Protein AF-A0A8S3IWM6-F1 (afdb_monomer_lite)

InterPro domains:
  IPR039894 tRNA pseudouridine synthase Pus10-like [PTHR21568] (2-92)
  IPR048741 Pus10-like, C-terminal [PF21238] (5-91)

Structure (mmCIF, N/CA/C/O backbone):
data_AF-A0A8S3IWM6-F1
#
_entry.id   AF-A0A8S3IWM6-F1
#
loop_
_atom_site.group_PDB
_atom_site.id
_atom_site.type_symbol
_atom_site.label_atom_id
_atom_site.label_alt_id
_atom_site.label_comp_id
_atom_site.label_asym_id
_atom_site.label_entity_id
_atom_site.label_seq_id
_atom_site.pdbx_PDB_ins_code
_atom_site.Cartn_x
_atom_site.Cartn_y
_atom_site.Cartn_z
_atom_site.occupancy
_atom_site.B_iso_or_equiv
_atom_site.auth_seq_id
_atom_site.auth_comp_id
_atom_site.auth_asym_id
_atom_site.auth_atom_id
_atom_site.pdbx_PDB_model_num
ATOM 1 N N . MET A 1 1 ? -16.651 7.586 10.004 1.00 80.81 1 MET A N 1
ATOM 2 C CA . MET A 1 1 ? -15.351 7.777 10.682 1.00 80.81 1 MET A CA 1
ATOM 3 C C . MET A 1 1 ? -14.317 6.950 9.954 1.00 80.81 1 MET A C 1
ATOM 5 O O . MET A 1 1 ? -14.599 5.788 9.674 1.00 80.81 1 MET A O 1
ATOM 9 N N . HIS A 1 2 ? -13.196 7.563 9.587 1.00 89.44 2 HIS A N 1
ATOM 10 C CA . HIS A 1 2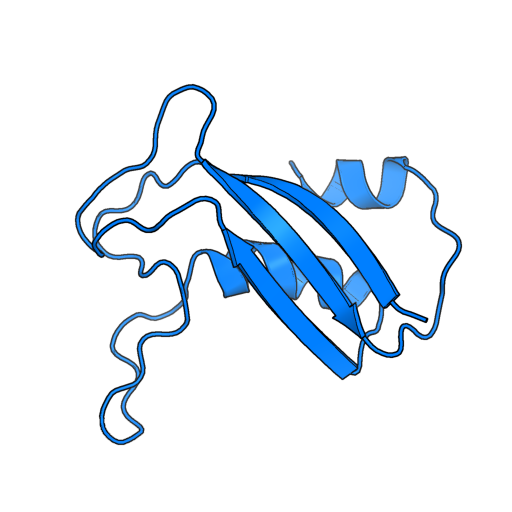 ? -12.124 6.936 8.813 1.00 89.44 2 HIS A CA 1
ATOM 11 C C . HIS A 1 2 ? -10.822 7.042 9.607 1.00 89.44 2 HIS A C 1
ATOM 13 O O . HIS A 1 2 ? -10.641 8.009 10.347 1.00 89.44 2 HIS A O 1
ATOM 19 N N . ILE A 1 3 ? -9.939 6.060 9.450 1.00 92.19 3 ILE A N 1
ATOM 20 C CA . ILE A 1 3 ? -8.577 6.106 9.991 1.00 92.19 3 ILE A CA 1
ATOM 21 C C . ILE A 1 3 ? -7.632 6.355 8.829 1.00 92.19 3 ILE A C 1
ATOM 23 O O . ILE A 1 3 ? -7.718 5.679 7.805 1.00 92.19 3 ILE A O 1
ATOM 27 N N . LEU A 1 4 ? -6.738 7.323 8.996 1.00 94.38 4 LEU A N 1
ATOM 28 C CA . LEU A 1 4 ? -5.712 7.645 8.017 1.00 94.38 4 LEU A CA 1
ATOM 29 C C . LEU A 1 4 ? -4.370 7.148 8.536 1.00 94.38 4 LEU A C 1
ATOM 31 O O . LEU A 1 4 ? -3.910 7.587 9.587 1.00 94.38 4 LEU A O 1
ATOM 35 N N . LEU A 1 5 ? -3.741 6.258 7.779 1.00 94.00 5 LEU A N 1
ATOM 36 C CA . LEU A 1 5 ? -2.354 5.883 7.989 1.00 94.00 5 LEU A CA 1
ATOM 37 C C . LEU A 1 5 ? -1.490 6.622 6.976 1.00 94.00 5 LEU A C 1
ATOM 39 O O . LEU A 1 5 ? -1.728 6.513 5.777 1.00 94.00 5 LEU A O 1
ATOM 43 N N . LEU A 1 6 ? -0.475 7.334 7.450 1.00 95.94 6 LEU A N 1
ATOM 44 C CA . LEU A 1 6 ? 0.464 8.060 6.605 1.00 95.94 6 LEU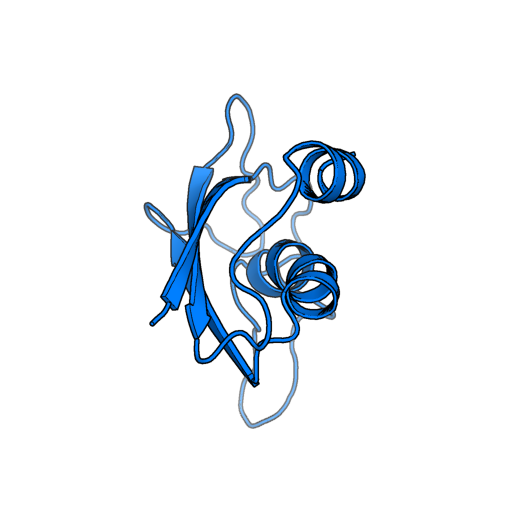 A CA 1
ATOM 45 C C . LEU A 1 6 ? 1.841 7.411 6.695 1.00 95.94 6 LEU A C 1
ATOM 47 O O . LEU A 1 6 ? 2.252 6.958 7.761 1.00 95.94 6 LEU A O 1
ATOM 51 N N . GLY A 1 7 ? 2.571 7.400 5.585 1.00 96.44 7 GLY A N 1
ATOM 52 C CA . GLY A 1 7 ? 3.909 6.828 5.559 1.00 96.44 7 GLY A CA 1
ATOM 53 C C . GLY A 1 7 ? 4.676 7.157 4.290 1.00 96.44 7 GLY A C 1
ATOM 54 O O . GLY A 1 7 ? 4.256 7.971 3.463 1.00 96.44 7 GLY A O 1
ATOM 55 N N . ARG A 1 8 ? 5.831 6.509 4.138 1.00 98.00 8 ARG A N 1
ATOM 56 C CA . ARG A 1 8 ? 6.617 6.520 2.903 1.00 98.00 8 ARG A CA 1
ATOM 57 C C . ARG A 1 8 ? 6.970 5.090 2.531 1.00 98.00 8 ARG A C 1
ATOM 59 O O . ARG A 1 8 ? 7.255 4.296 3.419 1.00 98.00 8 ARG A O 1
ATOM 66 N N . TYR A 1 9 ? 6.961 4.769 1.241 1.00 98.06 9 TYR A N 1
ATOM 67 C CA . TYR A 1 9 ? 7.373 3.450 0.767 1.00 98.06 9 TYR A CA 1
ATOM 68 C C . TYR A 1 9 ? 8.617 3.533 -0.111 1.00 98.06 9 TYR A C 1
ATOM 70 O O . TYR A 1 9 ? 8.768 4.442 -0.935 1.00 98.06 9 TYR A O 1
ATOM 78 N N . ASN A 1 10 ? 9.488 2.539 0.032 1.00 98.25 10 ASN A N 1
ATOM 79 C CA . ASN A 1 10 ? 10.510 2.232 -0.951 1.00 98.25 10 ASN A CA 1
ATOM 80 C C . ASN A 1 10 ? 10.054 1.051 -1.801 1.00 98.25 10 ASN A C 1
ATOM 82 O O . ASN A 1 10 ? 9.474 0.088 -1.308 1.00 98.25 10 ASN A O 1
ATOM 86 N N . LYS A 1 11 ? 10.338 1.126 -3.096 1.00 98.31 11 LYS A N 1
ATOM 87 C CA . LYS A 1 11 ? 10.044 0.070 -4.058 1.00 98.31 11 LYS A CA 1
ATOM 88 C C . LYS A 1 11 ? 11.359 -0.399 -4.658 1.00 98.31 11 LYS A C 1
ATOM 90 O O . LYS A 1 11 ? 11.963 0.311 -5.460 1.00 98.31 11 LYS A O 1
ATOM 95 N N . TYR A 1 12 ? 11.796 -1.591 -4.264 1.00 97.81 12 TYR A N 1
ATOM 96 C CA . TYR A 1 12 ? 13.049 -2.186 -4.742 1.00 97.81 12 TYR A CA 1
ATOM 97 C C . TYR A 1 12 ? 12.853 -3.094 -5.963 1.00 97.81 12 TYR A C 1
ATOM 99 O O . TYR A 1 12 ? 13.785 -3.269 -6.749 1.00 97.81 12 TYR A O 1
ATOM 107 N N . SER A 1 13 ? 11.644 -3.633 -6.143 1.00 97.81 13 SER A N 1
ATOM 108 C CA . SER A 1 13 ? 11.280 -4.472 -7.289 1.00 97.81 13 SER A CA 1
ATOM 109 C C . SER A 1 13 ? 11.080 -3.647 -8.567 1.00 97.81 13 SER A C 1
ATOM 111 O O . SER A 1 13 ? 10.622 -2.508 -8.509 1.00 97.81 13 SER A O 1
ATOM 113 N N . ARG A 1 14 ? 11.391 -4.251 -9.722 1.00 97.50 14 ARG A N 1
ATOM 114 C CA . ARG A 1 14 ? 11.091 -3.739 -11.074 1.00 97.50 14 ARG A CA 1
ATOM 115 C C . ARG A 1 14 ? 9.959 -4.514 -11.771 1.00 97.50 14 ARG A C 1
ATOM 117 O O . ARG A 1 14 ? 9.781 -4.413 -12.977 1.00 97.50 14 ARG A O 1
ATOM 124 N N . THR A 1 15 ? 9.224 -5.331 -11.026 1.00 96.69 15 THR A N 1
ATOM 125 C CA . THR A 1 15 ? 8.095 -6.133 -11.533 1.00 96.69 15 THR A CA 1
ATOM 126 C C . THR A 1 15 ? 6.818 -5.915 -10.716 1.00 96.69 15 THR A C 1
ATOM 128 O O . THR A 1 15 ? 5.812 -6.593 -10.918 1.00 96.69 15 THR A O 1
ATOM 131 N N . LEU A 1 16 ? 6.849 -4.953 -9.787 1.00 97.81 16 LEU A N 1
ATOM 132 C CA . LEU A 1 16 ? 5.767 -4.647 -8.856 1.00 97.81 16 LEU A CA 1
ATOM 133 C C . LEU A 1 16 ? 5.018 -3.390 -9.311 1.00 97.81 16 LEU A C 1
ATOM 135 O O . LEU A 1 16 ? 5.620 -2.325 -9.449 1.00 97.81 16 LEU A O 1
ATOM 139 N N . SER A 1 17 ? 3.708 -3.481 -9.523 1.00 98.00 17 SER A N 1
ATOM 140 C CA . SER A 1 17 ? 2.887 -2.300 -9.808 1.00 98.00 17 SER A CA 1
ATOM 141 C C . SER A 1 17 ? 2.596 -1.500 -8.535 1.00 98.00 17 SER A C 1
ATOM 143 O O . SER A 1 17 ? 2.624 -2.028 -7.426 1.00 98.00 17 SER A O 1
ATOM 145 N N . GLN A 1 18 ? 2.311 -0.202 -8.672 1.00 98.25 18 GLN A N 1
ATOM 146 C CA . GLN A 1 18 ? 1.967 0.626 -7.511 1.00 98.25 18 GLN A CA 1
ATOM 147 C C . GLN A 1 18 ? 0.595 0.248 -6.922 1.00 98.25 18 GLN A C 1
ATOM 149 O O . GLN A 1 18 ? 0.454 0.122 -5.713 1.00 98.25 18 GLN A O 1
ATOM 154 N N . THR A 1 19 ? -0.393 0.024 -7.785 1.00 97.88 19 THR A N 1
ATOM 155 C CA . THR A 1 19 ? -1.761 -0.401 -7.440 1.00 97.88 19 THR A CA 1
ATOM 156 C C . THR A 1 19 ? -2.066 -1.732 -8.139 1.00 97.88 19 THR A C 1
ATOM 158 O O . THR A 1 19 ? -1.318 -2.087 -9.067 1.00 97.88 19 THR A O 1
ATOM 161 N N . PRO A 1 20 ? -3.110 -2.490 -7.747 1.00 97.44 20 PRO A N 1
ATOM 162 C CA . PRO A 1 20 ? -3.453 -3.756 -8.390 1.00 97.44 20 PRO A CA 1
ATOM 163 C C . PRO A 1 20 ? -3.555 -3.605 -9.910 1.00 97.44 20 PRO A C 1
ATOM 165 O O . PRO A 1 20 ? -4.312 -2.778 -10.421 1.00 97.44 20 PRO A O 1
ATOM 168 N N . TRP A 1 21 ? -2.756 -4.382 -10.644 1.00 96.44 21 TRP A N 1
ATOM 169 C CA . TRP A 1 21 ? -2.704 -4.293 -12.100 1.00 96.44 21 TRP A CA 1
ATOM 170 C C . TRP A 1 21 ? -3.554 -5.396 -12.725 1.00 96.44 21 TRP A C 1
ATOM 172 O O . TRP A 1 21 ? -3.126 -6.547 -12.826 1.00 96.44 21 TRP A O 1
ATOM 182 N N . ILE A 1 22 ? -4.780 -5.039 -13.106 1.00 96.56 22 ILE A N 1
ATOM 183 C CA . ILE A 1 22 ? -5.780 -5.950 -13.671 1.00 96.56 22 ILE A CA 1
ATOM 184 C C . ILE A 1 22 ? -6.209 -5.400 -15.033 1.00 96.56 22 ILE A C 1
ATOM 186 O O . ILE A 1 22 ? -6.638 -4.253 -15.127 1.00 96.56 22 ILE A O 1
ATOM 190 N N . ILE A 1 23 ? -6.078 -6.215 -16.080 1.00 95.50 23 ILE A N 1
ATOM 191 C CA . ILE A 1 23 ? -6.512 -5.898 -17.449 1.00 95.50 23 ILE A CA 1
ATOM 192 C C . ILE A 1 23 ? -7.443 -7.021 -17.890 1.00 95.50 23 ILE A C 1
ATOM 194 O O . ILE A 1 23 ? -7.045 -8.184 -17.838 1.00 95.50 23 ILE A O 1
ATOM 198 N N . ASP A 1 24 ? -8.671 -6.682 -18.281 1.00 95.38 24 ASP A N 1
ATOM 199 C CA . ASP A 1 24 ? -9.701 -7.642 -18.707 1.00 95.38 24 ASP A CA 1
ATOM 200 C C . ASP A 1 24 ? -9.919 -8.784 -17.696 1.00 95.38 24 ASP A C 1
ATOM 202 O O . ASP A 1 24 ? -10.039 -9.955 -18.045 1.00 95.38 24 ASP A O 1
ATOM 206 N N . GLY A 1 25 ? -9.896 -8.449 -16.401 1.00 93.94 25 GLY A N 1
ATOM 207 C CA . GLY A 1 25 ? -10.026 -9.415 -15.303 1.00 93.94 25 GLY A CA 1
ATOM 208 C C . GLY A 1 25 ? -8.777 -10.266 -15.044 1.00 93.94 25 GLY A C 1
ATOM 209 O O . GLY A 1 25 ? -8.717 -10.971 -14.039 1.00 93.94 25 GLY A O 1
ATOM 210 N N . VAL A 1 26 ? -7.748 -10.171 -15.890 1.00 94.94 26 VAL A N 1
ATOM 211 C CA . VAL A 1 26 ? -6.488 -10.896 -15.728 1.00 94.94 26 VAL A CA 1
ATOM 212 C C . VAL A 1 26 ? -5.488 -10.040 -14.967 1.00 94.94 26 VAL A C 1
ATOM 214 O O . VAL A 1 26 ? -5.093 -8.950 -15.394 1.00 94.94 26 VAL A O 1
ATOM 217 N N . ARG A 1 27 ? -5.037 -10.572 -13.835 1.00 94.75 27 ARG A N 1
ATOM 218 C CA . ARG A 1 27 ? -4.004 -9.962 -13.006 1.00 94.75 27 ARG A CA 1
ATOM 219 C C . ARG A 1 27 ? -2.637 -10.053 -13.698 1.00 94.75 27 ARG A C 1
ATOM 221 O O . ARG A 1 27 ? -2.250 -11.118 -14.168 1.00 94.75 27 ARG A O 1
ATOM 228 N N . LYS A 1 28 ? -1.922 -8.927 -13.786 1.00 94.31 28 LYS A N 1
ATOM 229 C CA . LYS A 1 28 ? -0.624 -8.803 -14.482 1.00 94.31 28 LYS A CA 1
ATOM 230 C C . LYS A 1 28 ? 0.587 -8.773 -13.547 1.00 94.31 28 LYS A C 1
ATOM 232 O O . LYS A 1 28 ? 1.705 -8.962 -14.008 1.00 94.31 28 LYS A O 1
ATOM 237 N N . SER A 1 29 ? 0.373 -8.540 -12.254 1.00 92.38 29 SER A N 1
ATOM 238 C CA . SER A 1 29 ? 1.400 -8.633 -11.210 1.00 92.38 29 SER A CA 1
ATOM 239 C C . SER A 1 29 ? 0.810 -9.328 -9.988 1.00 92.38 29 SER A C 1
ATOM 241 O O . SER A 1 29 ? -0.334 -9.046 -9.620 1.00 92.38 29 SER A O 1
ATOM 243 N N . ASP A 1 30 ? 1.572 -10.223 -9.360 1.00 93.25 30 ASP A N 1
ATOM 244 C CA . ASP A 1 30 ? 1.112 -11.044 -8.229 1.00 93.25 30 ASP A CA 1
ATOM 245 C C . ASP A 1 30 ? 0.591 -10.203 -7.058 1.00 93.25 30 ASP A C 1
ATOM 247 O O . ASP A 1 30 ? -0.333 -10.605 -6.356 1.00 93.25 30 ASP A O 1
ATOM 251 N N . THR A 1 31 ? 1.151 -9.008 -6.871 1.00 97.06 31 THR A N 1
ATOM 252 C CA . THR A 1 31 ? 0.780 -8.055 -5.821 1.00 97.06 31 THR A CA 1
ATOM 253 C C . THR A 1 31 ? 1.055 -6.621 -6.282 1.00 97.06 31 THR A C 1
ATOM 255 O O . THR A 1 31 ? 1.454 -6.387 -7.424 1.00 97.06 31 THR A O 1
ATOM 258 N N . SER A 1 32 ? 0.820 -5.646 -5.415 1.00 98.19 32 SER A N 1
ATOM 259 C CA . SER A 1 32 ? 1.100 -4.233 -5.655 1.00 98.19 32 SER A CA 1
ATOM 260 C C . SER A 1 32 ? 1.652 -3.562 -4.400 1.00 98.19 32 SER A C 1
ATOM 262 O O . SER A 1 32 ? 1.542 -4.100 -3.300 1.00 98.19 32 SER A O 1
ATOM 264 N N . VAL A 1 33 ? 2.258 -2.381 -4.551 1.00 98.19 33 VAL A N 1
ATOM 265 C CA . VAL A 1 33 ? 2.706 -1.567 -3.406 1.00 98.19 33 VAL A CA 1
ATOM 266 C C . VAL A 1 33 ? 1.541 -1.296 -2.448 1.00 98.19 33 VAL A C 1
ATOM 268 O O . VAL A 1 33 ? 1.691 -1.476 -1.243 1.00 98.19 33 VAL A O 1
ATOM 271 N N . GLU A 1 34 ? 0.380 -0.923 -2.988 1.00 98.00 34 GLU A N 1
ATOM 272 C CA . GLU A 1 34 ? -0.862 -0.741 -2.237 1.00 98.00 34 GLU A CA 1
ATOM 273 C C . GLU A 1 34 ? -1.208 -1.970 -1.392 1.00 98.00 34 GLU A C 1
ATOM 275 O O . GLU A 1 34 ? -1.374 -1.849 -0.181 1.00 98.00 34 GLU A O 1
ATOM 280 N N . GLU A 1 35 ? -1.269 -3.158 -1.994 1.00 96.69 35 GLU A N 1
ATOM 281 C CA . GLU A 1 35 ? -1.658 -4.377 -1.278 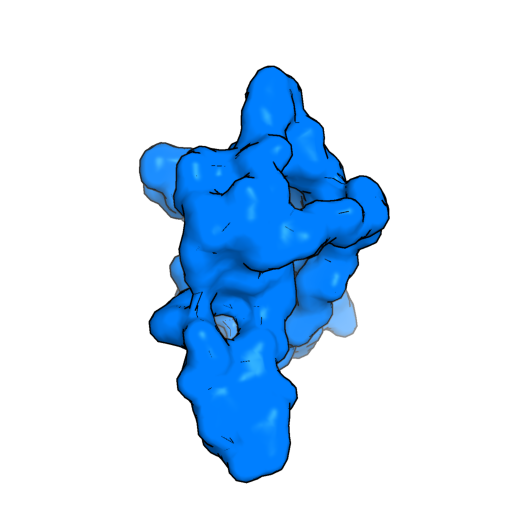1.00 96.69 35 GLU A CA 1
ATOM 282 C C . GLU A 1 35 ? -0.627 -4.793 -0.227 1.00 96.69 35 GLU A C 1
ATOM 284 O O . GLU A 1 35 ? -1.005 -5.187 0.877 1.00 96.69 35 GLU A O 1
ATOM 289 N N . LEU A 1 36 ? 0.667 -4.676 -0.537 1.00 96.56 36 LEU A N 1
ATOM 290 C CA . LEU A 1 36 ? 1.740 -4.999 0.406 1.00 96.56 36 LEU A CA 1
ATOM 291 C C . LEU A 1 36 ? 1.701 -4.111 1.654 1.00 96.56 36 LEU A C 1
ATOM 293 O O . LEU A 1 36 ? 2.019 -4.581 2.742 1.00 96.56 36 LEU A O 1
ATOM 297 N N . ILE A 1 37 ? 1.286 -2.853 1.510 1.00 96.19 37 ILE A N 1
ATOM 298 C CA . ILE A 1 37 ? 1.162 -1.910 2.624 1.00 96.19 37 ILE A CA 1
ATOM 299 C C . ILE A 1 37 ? -0.180 -2.084 3.342 1.00 96.19 37 ILE A C 1
ATOM 301 O O . ILE A 1 37 ? -0.234 -2.175 4.568 1.00 96.19 37 ILE A O 1
ATOM 305 N N . ALA A 1 38 ? -1.283 -2.102 2.597 1.00 95.44 38 ALA A N 1
ATOM 306 C CA . ALA A 1 38 ? -2.614 -1.995 3.171 1.00 95.44 38 ALA A CA 1
ATOM 307 C C . ALA A 1 38 ? -3.127 -3.322 3.735 1.00 95.44 38 ALA A C 1
ATOM 309 O O . ALA A 1 38 ? -3.789 -3.304 4.769 1.00 95.44 38 ALA A O 1
ATOM 310 N N . LEU A 1 39 ? -2.839 -4.475 3.117 1.00 92.88 39 LEU A N 1
ATOM 311 C CA . LEU A 1 39 ? -3.426 -5.754 3.543 1.00 92.88 39 LEU A CA 1
ATOM 312 C C . LEU A 1 39 ? -3.012 -6.198 4.957 1.00 92.88 39 LEU A C 1
ATOM 314 O O . LEU A 1 39 ? -3.903 -6.621 5.702 1.00 92.88 39 LEU A O 1
ATOM 318 N N . PRO A 1 40 ? -1.733 -6.107 5.381 1.00 91.69 40 PRO A N 1
ATOM 319 C CA . PRO A 1 40 ? -1.347 -6.443 6.754 1.00 91.69 40 PRO A CA 1
ATOM 320 C C . PRO A 1 40 ? -2.069 -5.567 7.783 1.00 91.69 40 PRO A C 1
ATOM 322 O O . PRO A 1 40 ? -2.548 -6.051 8.806 1.00 91.69 40 PRO A O 1
ATOM 325 N N . ILE A 1 41 ? -2.218 -4.284 7.465 1.00 91.81 41 ILE A N 1
ATOM 326 C CA . ILE A 1 41 ? -2.805 -3.284 8.355 1.00 91.81 41 ILE A CA 1
ATOM 327 C C . ILE A 1 41 ? -4.325 -3.390 8.364 1.00 91.81 41 ILE A C 1
ATOM 329 O O . ILE A 1 41 ? -4.949 -3.216 9.404 1.00 91.81 41 ILE A O 1
ATOM 333 N N . ASN A 1 42 ? -4.937 -3.766 7.243 1.00 89.69 42 ASN A N 1
ATOM 334 C CA . ASN A 1 42 ? -6.374 -3.968 7.166 1.00 89.69 42 ASN A CA 1
ATOM 335 C C . ASN A 1 42 ? -6.844 -5.086 8.112 1.00 89.69 42 ASN A C 1
ATOM 337 O O . ASN A 1 42 ? -7.944 -5.005 8.654 1.00 89.69 42 ASN A O 1
ATOM 341 N N . LYS A 1 43 ? -5.997 -6.097 8.365 1.00 85.69 43 LYS A N 1
ATOM 342 C CA . LYS A 1 43 ? -6.258 -7.140 9.372 1.00 85.69 43 LYS A CA 1
ATOM 343 C C . LYS A 1 43 ? -6.249 -6.581 10.797 1.00 85.69 43 LYS A C 1
ATOM 345 O O . LYS A 1 43 ? -7.113 -6.947 11.582 1.00 85.69 43 LYS A O 1
ATOM 350 N N . LEU A 1 44 ? -5.318 -5.677 11.112 1.00 89.00 44 LEU A N 1
ATOM 351 C CA . LEU A 1 44 ? -5.252 -5.004 12.415 1.00 89.00 44 LEU A CA 1
ATOM 352 C C . LEU A 1 44 ? -6.426 -4.033 12.604 1.00 89.00 44 LEU A C 1
ATOM 354 O O . LEU A 1 44 ? -7.082 -4.017 13.644 1.00 89.00 44 LEU A O 1
ATOM 358 N N . VAL A 1 45 ? -6.713 -3.224 11.583 1.00 88.38 45 VAL A N 1
ATOM 359 C CA . VAL A 1 45 ? -7.759 -2.198 11.637 1.00 88.38 45 VAL A CA 1
ATOM 360 C C . VAL A 1 45 ? -9.164 -2.805 11.537 1.00 88.38 45 VAL A 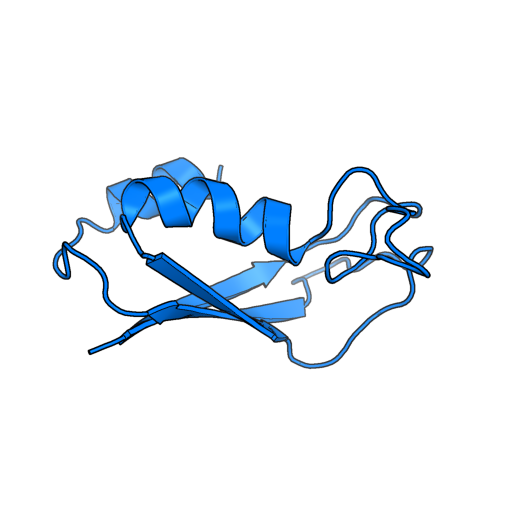C 1
ATOM 362 O O . VAL A 1 45 ? -10.131 -2.207 12.006 1.00 88.38 45 VAL A O 1
ATOM 365 N N . THR A 1 46 ? -9.274 -4.015 10.977 1.00 86.06 46 THR A N 1
ATOM 366 C CA . THR A 1 46 ? -10.541 -4.714 10.714 1.00 86.06 46 THR A CA 1
ATOM 367 C C . THR A 1 46 ? -11.512 -3.799 9.959 1.00 86.06 46 THR A C 1
ATOM 369 O O . THR A 1 46 ? -12.637 -3.536 10.389 1.00 86.06 46 THR A O 1
ATOM 372 N N . SER A 1 47 ? -11.046 -3.244 8.837 1.00 86.00 47 SER A N 1
ATOM 373 C CA . SER A 1 47 ? -11.851 -2.362 7.989 1.00 86.00 47 SER A CA 1
ATOM 374 C C . SER A 1 47 ? -12.440 -3.126 6.802 1.00 86.00 47 SER A C 1
ATOM 376 O O . SER A 1 47 ? -11.847 -4.084 6.299 1.00 86.00 47 SER A O 1
ATOM 378 N N . LYS A 1 48 ? -13.619 -2.703 6.330 1.00 82.50 48 LYS A N 1
ATOM 379 C CA . LYS A 1 48 ? -14.273 -3.335 5.171 1.00 82.50 48 LYS A CA 1
ATOM 380 C C . LYS A 1 48 ? -13.596 -2.977 3.853 1.00 82.50 48 LYS A C 1
ATOM 382 O O . LYS A 1 48 ? -13.591 -3.784 2.928 1.00 82.50 48 LYS A O 1
ATOM 387 N N . CYS A 1 49 ? -13.057 -1.767 3.756 1.00 89.19 49 CYS A N 1
ATOM 388 C CA . CYS A 1 49 ? -12.386 -1.279 2.564 1.00 89.19 49 CYS A CA 1
ATOM 389 C C . CYS A 1 49 ? -11.348 -0.215 2.915 1.00 89.19 49 CYS A C 1
ATOM 391 O O . CYS A 1 49 ? -11.475 0.502 3.911 1.00 89.19 49 CYS A O 1
ATOM 393 N N . HIS A 1 50 ? -10.337 -0.107 2.058 1.00 94.94 50 HIS A N 1
ATOM 394 C CA . HIS A 1 50 ? -9.323 0.931 2.135 1.00 94.94 50 HIS A CA 1
ATOM 395 C C . HIS A 1 50 ? -9.203 1.676 0.805 1.00 94.94 50 HIS A C 1
ATOM 397 O O . HIS A 1 50 ? -9.594 1.157 -0.240 1.00 94.94 50 HIS A O 1
ATOM 403 N N . VAL A 1 51 ? -8.669 2.894 0.857 1.00 96.62 51 VAL A N 1
ATOM 404 C CA . VAL A 1 51 ? -8.282 3.679 -0.318 1.00 96.62 51 VAL A CA 1
ATOM 405 C C . VAL A 1 51 ? -6.817 4.062 -0.180 1.00 96.62 51 VAL A C 1
ATOM 407 O O . VAL A 1 51 ? -6.434 4.693 0.805 1.00 96.62 51 VAL A O 1
ATOM 410 N N . PHE A 1 52 ? -6.001 3.679 -1.159 1.00 98.00 52 PHE A N 1
ATOM 411 C CA . PHE A 1 52 ? -4.594 4.054 -1.232 1.00 98.00 52 PHE A CA 1
ATOM 412 C C . PHE A 1 52 ? -4.411 5.336 -2.048 1.00 98.00 52 PHE A C 1
ATOM 414 O O . PHE A 1 52 ? -4.912 5.472 -3.164 1.00 98.00 52 PHE A O 1
ATOM 421 N N . LEU A 1 53 ? -3.672 6.285 -1.484 1.00 98.19 53 LEU A N 1
ATOM 422 C CA . LEU A 1 53 ? -3.365 7.584 -2.070 1.00 98.19 53 LEU A CA 1
ATOM 423 C C . LEU A 1 53 ? -1.854 7.786 -2.003 1.00 98.19 53 LEU A C 1
ATOM 425 O O . LEU A 1 53 ? -1.251 7.604 -0.950 1.00 98.19 53 LEU A O 1
ATOM 429 N N . SER A 1 54 ? -1.223 8.215 -3.090 1.00 97.88 54 SER A N 1
ATOM 430 C CA . SER A 1 54 ? 0.217 8.487 -3.108 1.00 97.88 54 SER A CA 1
ATOM 431 C C . SER A 1 54 ? 0.533 9.845 -3.714 1.00 97.88 54 SER A C 1
ATOM 433 O O . SER A 1 54 ? -0.160 10.329 -4.608 1.00 97.88 54 SER A O 1
ATOM 435 N N . SER A 1 55 ? 1.622 10.462 -3.250 1.00 97.88 55 SER A N 1
ATOM 436 C CA . SER A 1 55 ? 2.146 11.694 -3.847 1.00 97.88 55 SER A CA 1
ATOM 437 C C . SER A 1 55 ? 2.885 11.355 -5.146 1.00 97.88 55 SER A C 1
ATOM 439 O O . SER A 1 55 ? 4.103 11.158 -5.169 1.00 97.88 55 SER A O 1
ATOM 441 N N . GLY A 1 56 ? 2.114 11.183 -6.221 1.00 97.19 56 GLY A N 1
ATOM 442 C CA . GLY A 1 56 ? 2.578 10.737 -7.536 1.00 97.19 56 GLY A CA 1
ATOM 443 C C . GLY A 1 56 ? 2.618 9.214 -7.701 1.00 97.19 56 GLY A C 1
ATOM 444 O O . GLY A 1 56 ? 2.192 8.459 -6.824 1.00 97.19 56 GLY A O 1
ATOM 445 N N . ARG A 1 57 ? 3.140 8.768 -8.847 1.00 97.88 57 ARG A N 1
ATOM 446 C CA . ARG A 1 57 ? 3.208 7.363 -9.269 1.00 97.88 57 ARG A CA 1
ATOM 447 C C . ARG A 1 57 ? 4.507 7.069 -10.010 1.00 97.88 57 ARG A C 1
ATOM 449 O O . ARG A 1 57 ? 5.128 7.982 -10.548 1.00 97.88 57 ARG A O 1
ATOM 456 N N . GLU A 1 58 ? 4.923 5.809 -9.997 1.00 98.00 58 GLU A N 1
ATOM 457 C CA . GLU A 1 58 ? 6.012 5.288 -10.821 1.00 98.00 58 GLU A CA 1
ATOM 458 C C . GLU A 1 58 ? 5.550 4.106 -11.678 1.00 98.00 58 GLU A C 1
ATOM 460 O O . GLU A 1 58 ? 4.579 3.421 -11.336 1.00 98.00 58 GLU A O 1
ATOM 465 N N . ASP A 1 59 ? 6.274 3.861 -12.769 1.00 97.88 59 ASP A N 1
ATOM 466 C CA . ASP A 1 59 ? 6.060 2.703 -13.631 1.00 97.88 59 ASP A CA 1
ATOM 467 C C . ASP A 1 59 ? 6.470 1.398 -12.940 1.00 97.88 59 ASP A C 1
ATOM 469 O O . ASP A 1 59 ? 7.194 1.382 -11.938 1.00 97.88 59 ASP A O 1
ATOM 473 N N . VAL A 1 60 ? 5.993 0.272 -13.474 1.00 97.50 60 VAL A N 1
ATOM 474 C CA . VAL A 1 60 ? 6.203 -1.070 -12.901 1.00 97.50 60 VAL A CA 1
ATOM 475 C C . VAL A 1 60 ? 7.690 -1.405 -12.762 1.00 97.50 60 VAL A C 1
ATOM 477 O O . VAL A 1 60 ? 8.095 -1.965 -11.741 1.00 97.50 60 VAL A O 1
ATOM 480 N N . ASP A 1 61 ? 8.510 -0.986 -13.717 1.00 97.81 61 ASP A N 1
ATOM 481 C CA . ASP A 1 61 ? 9.948 -1.238 -13.776 1.00 97.81 61 ASP A CA 1
ATOM 482 C C . ASP A 1 61 ? 10.811 -0.159 -13.106 1.00 97.81 61 ASP A C 1
ATOM 484 O O . ASP A 1 61 ? 12.036 -0.305 -13.019 1.00 97.81 61 ASP A O 1
ATOM 488 N N . VAL A 1 62 ? 10.193 0.890 -12.557 1.00 98.38 62 VAL A N 1
ATOM 489 C CA . VAL A 1 62 ? 10.870 1.971 -11.833 1.00 98.38 62 VAL A CA 1
ATOM 490 C C . VAL A 1 62 ? 10.940 1.665 -10.336 1.00 98.38 62 VAL A C 1
ATOM 492 O O . VAL A 1 62 ? 9.968 1.227 -9.720 1.00 98.38 62 VAL A O 1
ATOM 495 N N . ARG A 1 63 ? 12.112 1.923 -9.740 1.00 98.44 63 ARG A N 1
ATOM 496 C CA . ARG A 1 63 ? 12.361 1.801 -8.294 1.00 98.44 63 ARG A CA 1
ATOM 497 C C . ARG A 1 63 ? 12.178 3.139 -7.589 1.00 98.44 63 ARG A C 1
ATOM 499 O O . ARG A 1 63 ? 12.591 4.172 -8.110 1.00 98.44 63 ARG A O 1
ATOM 506 N N . THR A 1 64 ? 11.696 3.085 -6.353 1.00 98.44 64 THR A N 1
ATOM 507 C CA . THR A 1 64 ? 11.561 4.243 -5.459 1.00 98.44 64 THR A CA 1
ATOM 508 C C . THR A 1 64 ? 12.513 4.067 -4.279 1.00 98.44 64 THR A C 1
ATOM 510 O O . THR A 1 64 ? 12.298 3.211 -3.423 1.00 98.44 64 THR A O 1
ATOM 513 N N . LEU A 1 65 ? 13.589 4.852 -4.238 1.00 97.94 65 LEU A N 1
ATOM 514 C CA . LEU A 1 65 ? 14.696 4.708 -3.281 1.00 97.94 65 LEU A CA 1
ATOM 515 C C . LEU A 1 65 ? 14.800 5.934 -2.350 1.00 97.94 65 LEU A C 1
ATOM 517 O O . LEU A 1 65 ? 13.894 6.767 -2.303 1.00 97.94 65 LEU A O 1
ATOM 521 N N . GLY A 1 66 ? 15.892 6.031 -1.586 1.00 98.12 66 GLY A N 1
ATOM 522 C CA . GLY A 1 66 ? 16.119 7.119 -0.633 1.00 98.12 66 GLY A CA 1
ATOM 523 C C . GLY A 1 66 ? 15.044 7.140 0.452 1.00 98.12 66 GLY A C 1
ATOM 524 O O . GLY A 1 66 ? 14.645 6.088 0.938 1.00 98.12 66 GLY A O 1
ATOM 525 N N . LEU A 1 67 ? 14.516 8.324 0.769 1.00 97.56 67 LEU A N 1
ATOM 526 C CA . LEU A 1 67 ? 13.440 8.486 1.758 1.00 97.56 67 LEU A CA 1
ATOM 527 C C . LEU A 1 67 ? 12.094 7.869 1.325 1.00 97.56 67 LEU A C 1
ATOM 529 O O . LEU A 1 67 ? 11.134 7.918 2.088 1.00 97.56 67 LEU A O 1
ATOM 533 N N . GLY A 1 68 ? 11.974 7.345 0.103 1.00 98.12 68 GLY A N 1
ATOM 534 C CA . GLY A 1 68 ? 10.740 6.734 -0.392 1.00 98.12 68 GLY A CA 1
ATOM 535 C C . GLY A 1 68 ? 9.688 7.750 -0.848 1.00 98.12 68 GLY A C 1
ATOM 536 O O . GLY A 1 68 ? 9.899 8.963 -0.759 1.00 98.12 68 GLY A O 1
ATOM 537 N N . ARG A 1 69 ? 8.541 7.271 -1.343 1.00 98.38 69 ARG A N 1
ATOM 538 C CA . ARG A 1 69 ? 7.409 8.106 -1.787 1.00 98.38 69 ARG A CA 1
ATOM 539 C C . ARG A 1 69 ? 6.351 8.226 -0.683 1.00 98.38 69 ARG A C 1
ATOM 541 O O . ARG A 1 69 ? 5.953 7.189 -0.156 1.00 98.38 69 ARG A O 1
ATOM 548 N N . PRO A 1 70 ? 5.853 9.440 -0.367 1.00 98.56 70 PRO A N 1
ATOM 549 C CA . PRO A 1 70 ? 4.735 9.622 0.557 1.00 98.56 70 PRO A CA 1
ATOM 550 C C . PRO A 1 70 ? 3.454 8.939 0.078 1.00 98.56 70 PRO A C 1
ATOM 552 O O . PRO A 1 70 ? 3.096 9.042 -1.101 1.00 98.56 70 PRO A O 1
ATOM 555 N N . PHE A 1 71 ? 2.734 8.326 1.009 1.00 98.38 71 PHE A N 1
ATOM 556 C CA . PHE A 1 71 ? 1.409 7.766 0.779 1.00 98.38 71 PHE A CA 1
ATOM 557 C C . PHE A 1 71 ? 0.496 7.952 1.998 1.00 98.38 71 PHE A C 1
ATOM 559 O O . PHE A 1 71 ? 0.958 8.219 3.110 1.00 98.38 71 PHE A O 1
ATOM 566 N N . VAL A 1 72 ? -0.804 7.785 1.764 1.00 98.12 72 VAL A N 1
ATOM 567 C CA . VAL A 1 72 ? -1.862 7.688 2.767 1.00 98.12 72 VAL A CA 1
ATOM 568 C C . VAL A 1 72 ? -2.725 6.470 2.446 1.00 98.12 72 VAL A C 1
ATOM 570 O O . VAL A 1 72 ? -3.065 6.242 1.287 1.00 98.12 72 VAL A O 1
ATOM 573 N N . VAL A 1 73 ? -3.105 5.705 3.466 1.00 97.12 73 VAL A N 1
ATOM 574 C CA . VAL A 1 73 ? -4.166 4.697 3.376 1.00 97.12 73 VAL A CA 1
ATOM 575 C C . VAL A 1 73 ? -5.335 5.144 4.237 1.00 97.12 73 VAL A C 1
ATOM 577 O O . VAL A 1 73 ? -5.200 5.317 5.447 1.00 97.12 73 VAL A O 1
ATOM 580 N N . GLU A 1 74 ? -6.485 5.336 3.604 1.00 96.31 74 GLU A N 1
ATOM 581 C CA . GLU A 1 74 ? -7.748 5.618 4.274 1.00 96.31 74 GLU A CA 1
ATOM 582 C C . GLU A 1 74 ? -8.483 4.303 4.535 1.00 96.31 74 GLU A C 1
ATOM 584 O 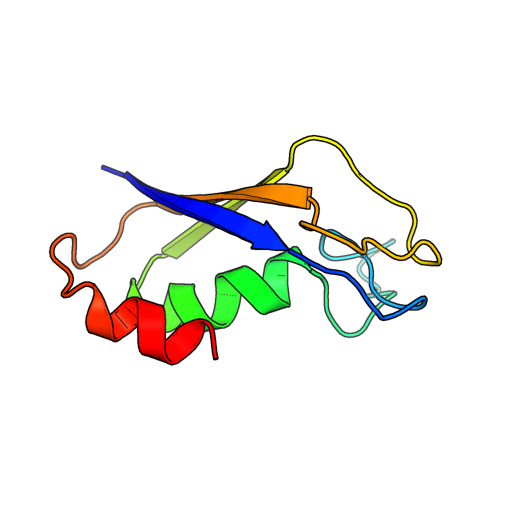O . GLU A 1 74 ? -8.999 3.691 3.604 1.00 96.31 74 GLU A O 1
ATOM 589 N N . PHE A 1 75 ? -8.571 3.878 5.793 1.00 94.50 75 PHE A N 1
ATOM 590 C CA . PHE A 1 75 ? -9.387 2.738 6.208 1.00 94.50 75 PHE A CA 1
ATOM 591 C C . PHE A 1 75 ? -10.801 3.207 6.559 1.00 94.50 75 PHE A C 1
ATOM 593 O O . PHE A 1 75 ? -10.997 4.053 7.443 1.00 94.50 75 PHE A O 1
ATOM 600 N N . ARG A 1 76 ? -11.806 2.653 5.875 1.00 93.19 76 ARG A N 1
ATOM 601 C CA . ARG A 1 76 ? -13.212 3.048 6.020 1.00 93.19 76 ARG A CA 1
ATOM 602 C C . ARG A 1 76 ? -13.987 2.047 6.865 1.00 93.19 76 ARG A C 1
ATOM 604 O O . ARG A 1 76 ? -13.823 0.836 6.737 1.00 93.19 76 ARG A O 1
ATOM 611 N N . GLN A 1 77 ? -14.883 2.583 7.696 1.00 90.50 77 GLN A N 1
ATOM 612 C CA . GLN A 1 77 ? -15.715 1.811 8.627 1.00 90.50 77 GLN A CA 1
ATOM 613 C C . GLN A 1 77 ? -14.891 0.838 9.499 1.00 90.50 77 GLN A C 1
ATOM 615 O O . GLN A 1 77 ? -15.179 -0.361 9.504 1.00 90.50 77 GLN A O 1
ATOM 620 N N . PRO A 1 78 ? -13.852 1.322 10.207 1.00 91.12 78 PRO A N 1
ATOM 621 C CA . PRO A 1 78 ? -13.059 0.467 11.078 1.00 91.12 78 PRO A CA 1
ATOM 622 C C . PRO A 1 78 ? -13.890 0.033 12.294 1.00 91.12 78 PRO A C 1
ATOM 624 O O . PRO A 1 78 ? -14.671 0.823 12.832 1.00 91.12 78 PRO A O 1
ATOM 627 N N . SER A 1 79 ? -13.735 -1.217 12.731 1.00 87.00 79 SER A N 1
ATOM 628 C CA . SER A 1 79 ? -14.430 -1.723 13.925 1.00 87.00 79 SER A CA 1
ATOM 629 C C . SER A 1 79 ? -13.793 -1.240 15.233 1.00 87.00 79 SER A C 1
ATOM 631 O O . SER A 1 79 ? -14.455 -1.219 16.270 1.00 87.00 79 SER A O 1
ATOM 633 N N . ARG A 1 80 ? -12.522 -0.821 15.179 1.00 86.94 80 ARG A N 1
ATOM 634 C CA . ARG A 1 80 ? -11.741 -0.268 16.291 1.00 86.94 80 ARG A CA 1
ATOM 635 C C . ARG A 1 80 ? -11.119 1.062 15.863 1.00 86.94 80 ARG A C 1
ATOM 637 O O . ARG A 1 80 ? -10.775 1.231 14.703 1.00 86.94 80 ARG A O 1
ATOM 644 N N . ILE A 1 81 ? -11.002 2.023 16.779 1.00 86.56 81 ILE A N 1
ATOM 645 C CA . ILE A 1 81 ? -10.425 3.354 16.484 1.00 86.56 81 ILE A CA 1
ATOM 646 C C . ILE A 1 81 ? -9.307 3.788 17.427 1.00 86.56 81 ILE A C 1
ATOM 648 O O . ILE A 1 81 ? -8.642 4.783 17.164 1.00 86.56 81 ILE A O 1
ATOM 652 N N . LEU A 1 82 ? -9.097 3.043 18.508 1.00 88.31 82 LEU A N 1
ATOM 653 C CA . LEU A 1 82 ? -7.997 3.252 19.438 1.00 88.31 82 LEU A CA 1
ATOM 654 C C . LEU A 1 82 ? -6.972 2.147 19.219 1.00 88.31 82 LEU A C 1
ATOM 656 O O . LEU A 1 82 ? -7.339 0.976 19.091 1.00 88.31 82 LEU A O 1
ATOM 660 N N . TYR A 1 83 ? -5.710 2.545 19.147 1.00 88.81 83 TYR A N 1
ATOM 661 C CA . TYR A 1 83 ? -4.584 1.671 18.861 1.00 88.81 83 TYR A CA 1
ATOM 662 C C . TYR A 1 83 ? -3.390 2.112 19.691 1.00 88.81 83 TYR A C 1
ATOM 664 O O . TYR A 1 83 ? -3.189 3.314 19.888 1.00 88.81 83 TYR A O 1
ATOM 672 N N . ASP A 1 84 ? -2.593 1.146 20.124 1.00 91.75 84 ASP A N 1
ATOM 673 C CA . ASP A 1 84 ? -1.271 1.431 20.659 1.00 91.75 84 ASP A CA 1
ATOM 674 C C . ASP A 1 84 ? -0.290 1.629 19.484 1.00 91.75 84 ASP A C 1
ATOM 676 O O . ASP A 1 84 ? -0.318 0.841 18.530 1.00 91.75 84 ASP A O 1
ATOM 680 N N . PRO A 1 85 ? 0.569 2.666 19.496 1.00 87.94 85 PRO A N 1
ATOM 681 C CA . PRO A 1 85 ? 1.599 2.848 18.473 1.00 87.94 85 PRO A CA 1
ATOM 682 C C . PRO A 1 85 ? 2.460 1.601 18.210 1.00 87.94 85 PRO A C 1
ATOM 684 O O . PRO A 1 85 ? 2.844 1.362 17.061 1.00 87.94 85 PRO A O 1
ATOM 687 N N . GLU A 1 86 ? 2.720 0.777 19.229 1.00 91.44 86 GLU A N 1
ATOM 688 C CA . GLU A 1 86 ? 3.493 -0.466 19.109 1.00 91.44 86 GLU A CA 1
ATOM 689 C C . GLU A 1 86 ? 2.850 -1.475 18.142 1.00 91.44 86 GLU A C 1
ATOM 691 O O . GLU A 1 86 ? 3.557 -2.203 17.440 1.00 91.44 86 GLU A O 1
ATOM 696 N N . GLU A 1 87 ? 1.516 -1.486 18.024 1.00 91.12 87 GLU A N 1
ATOM 697 C CA . GLU A 1 87 ? 0.803 -2.385 17.105 1.00 91.12 87 GLU A CA 1
ATOM 698 C C . GLU A 1 87 ? 1.147 -2.089 15.638 1.00 91.12 87 GLU A C 1
ATOM 700 O O . GLU A 1 87 ? 1.262 -3.006 14.825 1.00 91.12 87 GLU A O 1
ATOM 705 N N . PHE A 1 88 ? 1.348 -0.813 15.293 1.00 90.19 88 PHE A N 1
ATOM 706 C CA . PHE A 1 88 ? 1.735 -0.402 13.942 1.00 90.19 88 PHE A CA 1
ATOM 707 C C . PHE A 1 88 ? 3.242 -0.512 13.713 1.00 90.19 88 PHE A C 1
ATOM 709 O O . PHE A 1 88 ? 3.666 -0.914 12.628 1.00 90.19 88 PHE A O 1
ATOM 716 N N . LEU A 1 89 ? 4.056 -0.217 14.732 1.00 88.81 89 LEU A N 1
ATOM 717 C CA . LEU A 1 89 ? 5.509 -0.388 14.659 1.00 88.81 89 LEU A CA 1
ATOM 718 C C . LEU A 1 89 ? 5.900 -1.847 14.414 1.00 88.81 89 LEU A C 1
ATOM 720 O O . LEU A 1 89 ? 6.859 -2.105 13.690 1.00 88.81 89 LEU A O 1
ATOM 724 N N . ALA A 1 90 ? 5.149 -2.804 14.966 1.00 88.56 90 ALA A N 1
ATOM 725 C CA . ALA A 1 90 ? 5.361 -4.225 14.709 1.00 88.56 90 ALA A CA 1
ATOM 726 C C . ALA A 1 90 ? 5.132 -4.614 13.235 1.00 88.56 90 ALA A C 1
ATOM 728 O O . ALA A 1 90 ? 5.804 -5.519 12.745 1.00 88.56 90 ALA A O 1
ATOM 729 N N . ILE A 1 91 ? 4.223 -3.931 12.527 1.00 87.31 91 ILE A N 1
ATOM 730 C CA . ILE A 1 91 ? 3.906 -4.199 11.112 1.00 87.31 91 ILE A CA 1
ATOM 731 C C . ILE A 1 91 ? 4.931 -3.564 10.165 1.00 87.31 91 ILE A C 1
ATOM 733 O O . ILE A 1 91 ? 5.1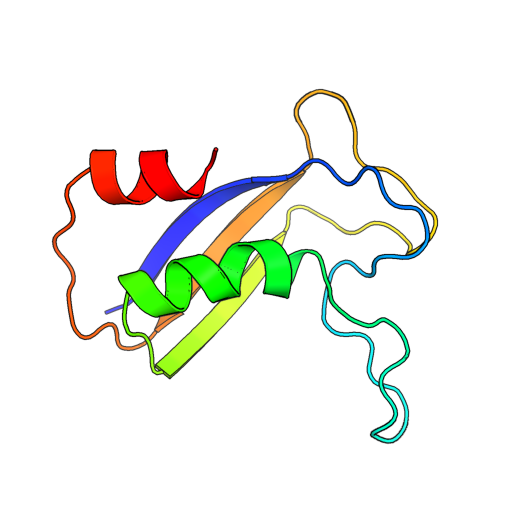78 -4.098 9.090 1.00 87.31 91 ILE A O 1
ATOM 737 N N . GLN A 1 92 ? 5.524 -2.430 10.543 1.00 87.50 92 GLN A N 1
ATOM 738 C CA . GLN A 1 92 ? 6.468 -1.695 9.693 1.00 87.50 92 GLN A CA 1
ATOM 739 C C . GLN A 1 92 ? 7.831 -2.401 9.506 1.00 87.50 92 GLN A C 1
ATOM 741 O O . GLN A 1 92 ? 8.619 -1.970 8.664 1.00 87.50 92 GLN A O 1
ATOM 746 N N . ARG A 1 93 ? 8.131 -3.439 10.295 1.00 72.44 93 ARG A N 1
ATOM 747 C CA . ARG A 1 93 ? 9.438 -4.119 10.315 1.00 72.44 93 ARG A CA 1
ATOM 748 C C . ARG A 1 93 ? 9.741 -4.934 9.060 1.00 72.44 93 ARG A C 1
ATOM 750 O O . ARG A 1 93 ? 8.810 -5.551 8.502 1.00 72.44 93 ARG A O 1
#

Foldseek 3Di:
DKDKDKAFDWFPDQQAAQQFDADPNDGRGPYHVCCLPVVVVCVVQVAPDKDKAWPDGDDSRDTADDRGTIIMIIGPPGPDDDDDPVVVVVSVD

Organism: NCBI:txid392030

Secondary structure (DSSP, 8-state):
-EEEEEEEEEE--SS-BSS--EETTEESSS-BHHHHHHHHHHHHHT-SEEEEEESS---TT--EEEEEEEEEEEEES-S-----HHHHHHH--

pLDDT: mean 93.97, std 4.89, range [72.44, 98.56]

Radius of gyration: 13.83 Å; chains: 1; bounding box: 32×23×39 Å

Sequence (93 aa):
MHILLLGRYNKYSRTLSQTPWIIDGVRKSDTSVEELIALPINKLVTSKCHVFLSSGREDVDVRTLGLGRPFVVEFRQPSRILYDPEEFLAIQR